Protein AF-A0A1B2FKD1-F1 (afdb_monomer_lite)

Sequence (150 aa):
GHSRLGCLPSTSIFWVFRMGLMLQKFMCSLDDKIDVIPVDYCADALLMLLESSLINGEIVHISAGKESSVTFSAIDEAVARALNCDPVGDRYTKVSYDILAMSRHDFKNIFGPCNERLMLKAIRLYGAFSMLNVCFSNDKLLSIGMPKPP

Foldseek 3Di:
DAPPPPCVVPVPCVVVLVLLQLVLEAQADQQQWDWDFHPVLVVVLVVLVVVFPDDPPDDADSTLAPVRIHGSVVVQVVVCVVVVHDGSPPSRYNDDLVVVLVCLVCCCVRPNDDDSVVVSVVSVVVRVVSVVSDGDHRVVSVVRPRDRGD

Organism: Escherichia coli (NCBI:txid562)

InterPro domains:
  IPR036291 NAD(P)-binding domain superfamily [SSF51735] (27-94)

Radius of gyration: 17.36 Å; chains: 1; bounding box: 42×27×48 Å

Structure (mmCIF, N/CA/C/O backbone):
data_AF-A0A1B2FKD1-F1
#
_entry.id   AF-A0A1B2FKD1-F1
#
loop_
_atom_site.group_PDB
_atom_site.id
_atom_site.type_symbol
_atom_site.label_atom_id
_atom_site.label_alt_id
_atom_site.label_comp_id
_atom_site.label_asym_id
_atom_site.label_entity_id
_atom_site.label_seq_id
_atom_site.pdbx_PDB_ins_code
_atom_site.Cartn_x
_atom_site.Cartn_y
_atom_site.Cartn_z
_atom_site.occupancy
_atom_site.B_iso_or_equiv
_atom_site.auth_seq_id
_atom_site.auth_comp_id
_atom_site.auth_asym_id
_atom_site.auth_atom_id
_atom_site.pdbx_PDB_model_num
ATOM 1 N N . GLY A 1 1 ? -5.277 6.614 0.030 1.00 87.44 1 GLY A N 1
ATOM 2 C CA . GLY A 1 1 ? -6.395 6.950 -0.875 1.00 87.44 1 GLY A CA 1
ATOM 3 C C . GLY A 1 1 ? -7.705 6.895 -0.123 1.00 87.44 1 GLY A C 1
ATOM 4 O O . GLY A 1 1 ? -7.676 6.632 1.065 1.00 87.44 1 GLY A O 1
ATOM 5 N N . HIS A 1 2 ? -8.823 7.145 -0.788 1.00 92.69 2 HIS A N 1
ATOM 6 C CA . HIS A 1 2 ? -10.192 7.067 -0.281 1.00 92.69 2 HIS A CA 1
ATOM 7 C C . HIS A 1 2 ? -10.958 6.046 -1.125 1.00 92.69 2 HIS A C 1
ATOM 9 O O . HIS A 1 2 ? -10.769 6.013 -2.342 1.00 92.69 2 HIS A O 1
ATOM 15 N N . SER A 1 3 ? -11.839 5.256 -0.510 1.00 91.25 3 SER A N 1
ATOM 16 C CA . SER A 1 3 ? -12.594 4.193 -1.194 1.00 91.25 3 SER A CA 1
ATOM 17 C C . SER A 1 3 ? -13.408 4.670 -2.413 1.00 91.25 3 SER A C 1
ATOM 19 O O . SER A 1 3 ? -13.603 3.910 -3.356 1.00 91.25 3 SER A O 1
ATOM 21 N N . ARG A 1 4 ? -13.849 5.940 -2.436 1.00 91.50 4 ARG A N 1
ATOM 22 C CA . ARG A 1 4 ? -14.684 6.527 -3.503 1.00 91.50 4 ARG A CA 1
ATOM 23 C C . ARG A 1 4 ? -13.953 7.576 -4.334 1.00 91.50 4 ARG A C 1
ATOM 25 O O . ARG A 1 4 ? -14.160 7.662 -5.537 1.00 91.50 4 ARG A O 1
ATOM 32 N N . LEU A 1 5 ? -13.103 8.383 -3.696 1.00 91.25 5 LEU A N 1
ATOM 33 C CA . LEU A 1 5 ? -12.402 9.502 -4.344 1.00 91.25 5 LEU A CA 1
ATOM 34 C C . LEU A 1 5 ? -11.003 9.119 -4.860 1.00 91.25 5 LEU A C 1
ATOM 36 O O . LEU A 1 5 ? -10.246 9.972 -5.331 1.00 91.25 5 LEU A O 1
ATOM 40 N N . GLY A 1 6 ? -10.630 7.842 -4.746 1.00 87.31 6 GLY A N 1
ATOM 41 C CA . GLY A 1 6 ? -9.340 7.332 -5.189 1.00 87.31 6 GLY A CA 1
ATOM 42 C C . GLY A 1 6 ? -8.181 7.992 -4.446 1.00 87.31 6 GLY A C 1
ATOM 43 O O . GLY A 1 6 ? -8.220 8.204 -3.235 1.00 87.31 6 GLY A O 1
ATOM 44 N N . CYS A 1 7 ? -7.107 8.322 -5.156 1.00 87.50 7 CYS A N 1
ATOM 45 C CA . CYS A 1 7 ? -5.919 8.884 -4.516 1.00 87.50 7 CYS A CA 1
ATOM 46 C C . CYS A 1 7 ? -6.011 10.392 -4.237 1.00 87.50 7 CYS A C 1
ATOM 48 O O . CYS A 1 7 ? -5.159 10.889 -3.511 1.00 87.50 7 CYS A O 1
ATOM 50 N N . LEU A 1 8 ? -7.025 11.111 -4.738 1.00 84.38 8 LEU A N 1
ATOM 51 C CA . LEU A 1 8 ? -7.105 12.576 -4.609 1.00 84.38 8 LEU A CA 1
ATOM 52 C C . LEU A 1 8 ? -7.004 13.080 -3.154 1.00 84.38 8 LEU A C 1
ATOM 54 O O . LEU A 1 8 ? -6.225 14.002 -2.923 1.00 84.38 8 LEU A O 1
ATOM 58 N N . PRO A 1 9 ? -7.693 12.484 -2.157 1.00 83.94 9 PRO A N 1
ATOM 59 C CA . PRO A 1 9 ? -7.634 12.987 -0.779 1.00 83.94 9 PRO A CA 1
ATOM 60 C C . PRO A 1 9 ? -6.367 12.576 -0.018 1.00 83.94 9 PRO A C 1
ATOM 62 O O . PRO A 1 9 ? -6.055 13.149 1.019 1.00 83.94 9 PRO A O 1
ATOM 65 N N . SER A 1 10 ? -5.661 11.538 -0.479 1.00 80.81 10 SER A N 1
ATOM 66 C CA . SER A 1 10 ? -4.475 11.001 0.194 1.00 80.81 10 SER A CA 1
ATOM 67 C C . SER A 1 10 ? -3.660 10.132 -0.766 1.00 80.81 10 SER A C 1
ATOM 69 O O . SER A 1 10 ? -4.031 8.991 -1.071 1.00 80.81 10 SER A O 1
ATOM 71 N N . THR A 1 11 ? -2.533 10.680 -1.228 1.00 80.12 11 THR A N 1
ATOM 72 C CA . THR A 1 11 ? -1.629 10.078 -2.226 1.00 80.12 11 THR A CA 1
ATOM 73 C C . THR A 1 11 ? -0.342 9.497 -1.625 1.00 80.12 11 THR A C 1
ATOM 75 O O . THR A 1 11 ? 0.450 8.896 -2.351 1.00 80.12 11 THR A O 1
ATOM 78 N N . SER A 1 12 ? -0.098 9.675 -0.322 1.00 75.69 12 SER A N 1
ATOM 79 C CA . SER A 1 12 ? 1.253 9.636 0.265 1.00 75.69 12 SER A CA 1
ATOM 80 C C . SER A 1 12 ? 2.006 8.312 0.107 1.00 75.69 12 SER A C 1
ATOM 82 O O . SER A 1 12 ? 3.203 8.344 -0.150 1.00 75.69 12 SER A O 1
ATOM 84 N N . ILE A 1 13 ? 1.349 7.156 0.219 1.00 86.00 13 ILE A N 1
ATOM 85 C CA . ILE A 1 13 ? 2.005 5.850 0.006 1.00 86.00 13 ILE A CA 1
ATOM 86 C C . ILE A 1 13 ? 1.960 5.398 -1.461 1.00 86.00 13 ILE A C 1
ATOM 88 O O . ILE A 1 13 ? 2.807 4.632 -1.912 1.00 86.00 13 ILE A O 1
ATOM 92 N N . PHE A 1 14 ? 1.004 5.908 -2.241 1.00 87.44 14 PHE A N 1
ATOM 93 C CA . PHE A 1 14 ? 0.767 5.463 -3.615 1.00 87.44 14 PHE A CA 1
ATOM 94 C C . PHE A 1 14 ? 1.965 5.723 -4.530 1.00 87.44 14 PHE A C 1
ATOM 96 O O . PHE A 1 14 ? 2.266 4.909 -5.404 1.00 87.44 14 PHE A O 1
ATOM 103 N N . TRP A 1 15 ? 2.688 6.827 -4.307 1.00 87.25 15 TRP A N 1
ATOM 104 C CA . TRP A 1 15 ? 3.887 7.127 -5.089 1.00 87.25 15 TRP A CA 1
ATOM 105 C C . TRP A 1 15 ? 4.953 6.026 -4.940 1.00 87.25 15 TRP A C 1
ATOM 107 O O . TRP A 1 15 ? 5.647 5.734 -5.908 1.00 87.25 15 TRP A O 1
ATOM 117 N N . VAL A 1 16 ? 5.053 5.379 -3.770 1.00 90.56 16 VAL A N 1
ATOM 118 C CA . VAL A 1 16 ? 6.027 4.308 -3.506 1.00 90.56 16 VAL A CA 1
ATOM 119 C C . VAL A 1 16 ? 5.687 3.065 -4.317 1.00 90.56 16 VAL A C 1
ATOM 121 O O . VAL A 1 16 ? 6.569 2.500 -4.961 1.00 90.56 16 VAL A O 1
ATOM 124 N N . PHE A 1 17 ? 4.410 2.669 -4.338 1.00 92.44 17 PHE A N 1
ATOM 125 C CA . PHE A 1 17 ? 3.954 1.547 -5.162 1.00 92.44 17 PHE A CA 1
ATOM 126 C C . PHE A 1 17 ? 4.222 1.822 -6.638 1.00 92.44 17 PHE A C 1
ATOM 128 O O . PHE A 1 17 ? 4.855 1.019 -7.316 1.00 92.44 17 PHE A O 1
ATOM 135 N N . ARG A 1 18 ? 3.844 3.012 -7.117 1.00 91.81 18 ARG A N 1
ATOM 136 C CA . ARG A 1 18 ? 4.130 3.445 -8.490 1.00 91.81 18 ARG A CA 1
ATOM 137 C C . ARG A 1 18 ? 5.623 3.420 -8.802 1.00 91.81 18 ARG A C 1
ATOM 139 O O . ARG A 1 18 ? 5.998 2.929 -9.859 1.00 91.81 18 ARG A O 1
ATOM 146 N N . MET A 1 19 ? 6.466 3.899 -7.889 1.00 93.38 19 MET A N 1
ATOM 147 C CA . MET A 1 19 ? 7.918 3.879 -8.050 1.00 93.38 19 MET A CA 1
ATOM 148 C C . MET A 1 19 ? 8.448 2.446 -8.194 1.00 93.38 19 MET A C 1
ATOM 150 O O . MET A 1 19 ? 9.199 2.180 -9.128 1.00 93.38 19 MET A O 1
ATOM 154 N N . GLY A 1 20 ? 8.058 1.529 -7.303 1.00 94.25 20 GLY A N 1
ATOM 155 C CA . GLY A 1 20 ? 8.492 0.128 -7.356 1.00 94.25 20 GLY A CA 1
ATOM 156 C C . GLY A 1 20 ? 8.071 -0.574 -8.651 1.00 94.25 20 GLY A C 1
ATOM 157 O O . GLY A 1 20 ? 8.886 -1.253 -9.275 1.00 94.25 20 GLY A O 1
ATOM 158 N N . LEU A 1 21 ? 6.835 -0.341 -9.104 1.00 95.44 21 LEU A N 1
ATOM 159 C CA . LEU A 1 21 ? 6.313 -0.906 -10.353 1.00 95.44 21 LEU A CA 1
ATOM 160 C C . LEU A 1 21 ? 6.998 -0.319 -11.592 1.00 95.44 21 LEU A C 1
ATOM 162 O O . LEU A 1 21 ? 7.363 -1.059 -12.498 1.00 95.44 21 LEU A O 1
ATOM 166 N N . MET A 1 22 ? 7.254 0.992 -11.620 1.00 94.81 22 MET A N 1
ATOM 167 C CA . MET A 1 22 ? 7.998 1.630 -12.715 1.00 94.81 22 MET A CA 1
ATOM 168 C C . MET A 1 22 ? 9.448 1.136 -12.803 1.00 94.81 22 MET A C 1
ATOM 170 O O . MET A 1 22 ? 9.984 1.012 -13.900 1.00 94.81 22 MET A O 1
ATOM 174 N N . LEU A 1 23 ? 10.076 0.822 -11.664 1.00 95.44 23 LEU A N 1
ATOM 175 C CA . LEU A 1 23 ? 11.391 0.173 -11.635 1.00 95.44 23 LEU A CA 1
ATOM 176 C C . LEU A 1 23 ? 11.336 -1.283 -12.105 1.00 95.44 23 LEU A C 1
ATOM 178 O O . LEU A 1 23 ? 12.371 -1.816 -12.502 1.00 95.44 23 LEU A O 1
ATOM 182 N N . GLN A 1 24 ? 10.165 -1.921 -12.013 1.00 96.38 24 GLN A N 1
ATOM 183 C CA . GLN A 1 24 ? 9.960 -3.365 -12.179 1.00 96.38 24 GLN A CA 1
ATOM 184 C C . GLN A 1 24 ? 10.838 -4.197 -11.229 1.00 96.38 24 GLN A C 1
ATOM 186 O O . GLN A 1 24 ? 11.122 -5.366 -11.467 1.00 96.38 24 GLN A O 1
ATOM 191 N N . LYS A 1 25 ? 11.312 -3.584 -10.141 1.00 96.19 25 LYS A N 1
ATOM 192 C CA . LYS A 1 25 ? 12.130 -4.236 -9.123 1.00 96.19 25 LYS A CA 1
ATOM 193 C C . LYS A 1 25 ? 12.113 -3.452 -7.822 1.00 96.19 25 LYS A C 1
ATOM 195 O O . LYS A 1 25 ? 12.207 -2.223 -7.826 1.00 96.19 25 LYS A O 1
ATOM 200 N N . PHE A 1 26 ? 12.042 -4.163 -6.704 1.00 96.50 26 PHE A N 1
ATOM 201 C CA . PHE A 1 26 ? 12.105 -3.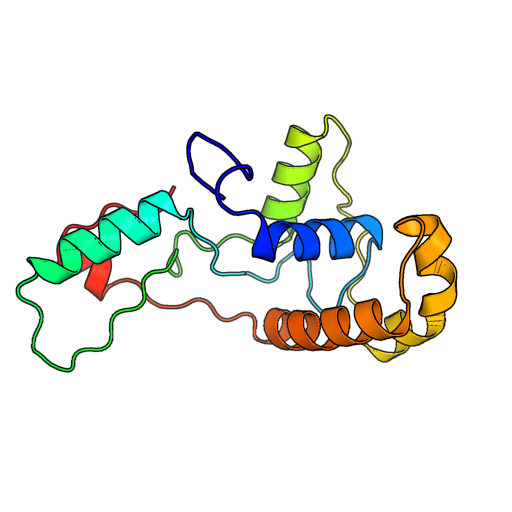566 -5.370 1.00 96.50 26 PHE A CA 1
ATOM 202 C C . PHE A 1 26 ? 12.581 -4.580 -4.325 1.00 96.50 26 PHE A C 1
ATOM 204 O O . PHE A 1 26 ? 12.953 -5.699 -4.657 1.00 96.50 26 PHE A O 1
ATOM 211 N N . MET A 1 27 ? 12.603 -4.183 -3.053 1.00 96.31 27 MET A N 1
ATOM 212 C CA . MET A 1 27 ? 13.149 -4.997 -1.960 1.00 96.31 27 MET A CA 1
ATOM 213 C C . MET A 1 27 ? 12.171 -6.049 -1.403 1.00 96.31 27 MET A C 1
ATOM 215 O O . MET A 1 27 ? 12.592 -6.919 -0.642 1.00 96.31 27 MET A O 1
ATOM 219 N N . CYS A 1 28 ? 10.898 -6.020 -1.809 1.00 95.19 28 CYS A N 1
ATOM 220 C CA . CYS A 1 28 ? 9.876 -7.029 -1.506 1.00 95.19 28 CYS A CA 1
ATOM 221 C C . CYS A 1 28 ? 9.514 -7.865 -2.747 1.00 95.19 28 CYS A C 1
ATOM 223 O O . CYS A 1 28 ? 9.795 -7.461 -3.876 1.00 95.19 28 CYS A O 1
ATOM 225 N N . SER A 1 29 ? 8.907 -9.032 -2.528 1.00 96.00 29 SER A N 1
ATOM 226 C CA . SER A 1 29 ? 8.271 -9.862 -3.560 1.00 96.00 29 SER A CA 1
ATOM 227 C C . SER A 1 29 ? 6.866 -9.348 -3.888 1.00 96.00 29 SER A C 1
ATOM 229 O O . SER A 1 29 ? 6.244 -8.687 -3.057 1.00 96.00 29 SER A O 1
ATOM 231 N N . LEU A 1 30 ? 6.329 -9.712 -5.058 1.00 95.88 30 LEU A N 1
ATOM 232 C CA . LEU A 1 30 ? 4.913 -9.485 -5.368 1.00 95.88 30 LEU A CA 1
ATOM 233 C C . LEU A 1 30 ? 3.969 -10.295 -4.460 1.00 95.88 30 LEU A C 1
ATOM 235 O O . LEU A 1 30 ? 2.843 -9.860 -4.226 1.00 95.88 30 LEU A O 1
ATOM 239 N N . ASP A 1 31 ? 4.440 -11.416 -3.909 1.00 95.19 31 ASP A N 1
ATOM 240 C CA . ASP A 1 31 ? 3.677 -12.257 -2.975 1.00 95.19 31 ASP A CA 1
ATOM 241 C C . ASP A 1 31 ? 3.692 -11.738 -1.531 1.00 95.19 31 ASP A C 1
ATOM 243 O O . ASP A 1 31 ? 2.882 -12.173 -0.707 1.00 95.19 31 ASP A O 1
ATOM 247 N N . ASP A 1 32 ? 4.610 -10.818 -1.208 1.00 94.75 32 ASP A N 1
ATOM 248 C CA . ASP A 1 32 ? 4.639 -10.196 0.114 1.00 94.75 32 ASP A CA 1
ATOM 249 C C . ASP A 1 32 ? 3.352 -9.376 0.311 1.00 94.75 32 ASP A C 1
ATOM 251 O O . ASP A 1 32 ? 2.756 -8.854 -0.641 1.00 94.75 32 ASP A O 1
ATOM 255 N N . LYS A 1 33 ? 2.906 -9.273 1.562 1.00 93.06 33 LYS A N 1
ATOM 256 C CA . LYS A 1 33 ? 1.703 -8.538 1.938 1.00 93.06 33 LYS A CA 1
ATOM 257 C C . LYS A 1 33 ? 2.044 -7.194 2.553 1.00 93.06 33 LYS A C 1
ATOM 259 O O . LYS A 1 33 ? 3.083 -7.002 3.185 1.00 93.06 33 LYS A O 1
ATOM 264 N N . ILE A 1 34 ? 1.116 -6.263 2.393 1.00 91.25 34 ILE A N 1
ATOM 265 C CA . ILE A 1 34 ? 1.160 -4.974 3.059 1.00 91.25 34 ILE A CA 1
ATOM 266 C C . ILE A 1 34 ? -0.226 -4.594 3.561 1.00 91.25 34 ILE A C 1
ATOM 268 O O . ILE A 1 34 ? -1.253 -4.835 2.923 1.00 91.25 34 ILE A O 1
ATOM 272 N N . ASP A 1 35 ? -0.228 -3.990 4.740 1.00 91.25 35 ASP A N 1
ATOM 273 C CA . ASP A 1 35 ? -1.428 -3.514 5.391 1.00 91.25 35 ASP A CA 1
ATOM 274 C C . ASP A 1 35 ? -1.745 -2.080 4.933 1.00 91.25 35 ASP A C 1
ATOM 276 O O . ASP A 1 35 ? -1.072 -1.122 5.322 1.00 91.25 35 ASP A O 1
ATOM 280 N N . VAL A 1 36 ? -2.725 -1.935 4.037 1.00 89.88 36 VAL A N 1
ATOM 281 C CA . VAL A 1 36 ? -3.136 -0.646 3.465 1.00 89.88 36 VAL A CA 1
ATOM 282 C C . VAL A 1 36 ? -4.650 -0.546 3.514 1.00 89.88 36 VAL A C 1
ATOM 284 O O . VAL A 1 36 ? -5.348 -1.424 3.021 1.00 89.88 36 VAL A O 1
ATOM 287 N N . ILE A 1 37 ? -5.146 0.5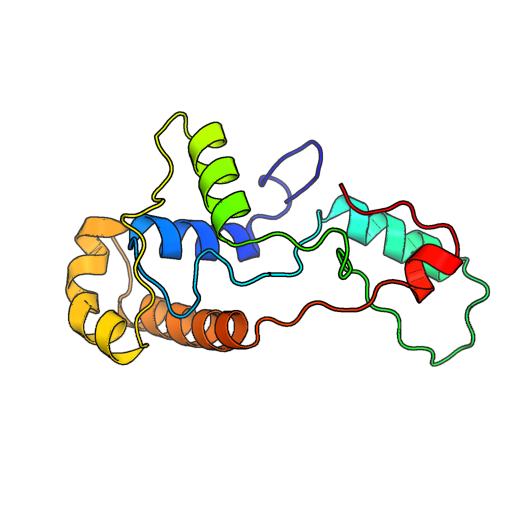60 4.061 1.00 93.50 37 ILE A N 1
ATOM 288 C CA . ILE A 1 37 ? -6.575 0.869 4.159 1.00 93.50 37 ILE A CA 1
ATOM 289 C C . ILE A 1 37 ? -6.878 2.237 3.538 1.00 93.50 37 ILE A C 1
ATOM 291 O O . ILE A 1 37 ? -5.999 3.111 3.487 1.00 93.50 37 ILE A O 1
ATOM 295 N N . PRO A 1 38 ? -8.119 2.472 3.087 1.00 93.44 38 PRO A N 1
ATOM 296 C CA . PRO A 1 38 ? -8.563 3.806 2.716 1.00 93.44 38 PRO A CA 1
ATOM 297 C C . PRO A 1 38 ? -8.624 4.768 3.912 1.00 93.44 38 PRO A C 1
ATOM 299 O O . PRO A 1 38 ? -8.857 4.379 5.054 1.00 93.44 38 PRO A O 1
ATOM 302 N N . VAL A 1 39 ? -8.433 6.057 3.640 1.00 93.88 39 VAL A N 1
ATOM 303 C CA . VAL A 1 39 ? -8.421 7.129 4.644 1.00 93.88 39 VAL A CA 1
ATOM 304 C C . VAL A 1 39 ? -9.795 7.352 5.269 1.00 93.88 39 VAL A C 1
ATOM 306 O O . VAL A 1 39 ? -9.877 7.676 6.444 1.00 93.88 39 VAL A O 1
ATOM 309 N N . ASP A 1 40 ? -10.863 7.147 4.504 1.00 95.00 40 ASP A N 1
ATOM 310 C CA . ASP A 1 40 ? -12.242 7.222 4.979 1.00 95.00 40 ASP A CA 1
ATOM 311 C C . ASP A 1 40 ? -12.568 6.077 5.941 1.00 95.00 40 ASP A C 1
ATOM 313 O O . ASP A 1 40 ? -13.096 6.334 7.014 1.00 95.00 40 ASP A O 1
ATOM 317 N N . TYR A 1 41 ? -12.110 4.855 5.651 1.00 95.94 41 TYR A N 1
ATOM 318 C CA . TYR A 1 41 ? -12.195 3.749 6.612 1.00 95.94 41 TYR A CA 1
ATOM 319 C C . TYR A 1 41 ? -11.442 4.065 7.915 1.00 95.94 41 TYR A C 1
ATOM 321 O O . TYR A 1 41 ? -11.927 3.790 9.010 1.00 95.94 41 TYR A O 1
ATOM 329 N N . CYS A 1 42 ? -10.254 4.673 7.809 1.00 95.56 42 CYS A N 1
ATOM 330 C CA . CYS A 1 42 ? -9.492 5.105 8.980 1.00 95.56 42 CYS A CA 1
ATOM 331 C C . CYS A 1 42 ? -10.239 6.180 9.789 1.00 95.56 42 CYS A C 1
ATOM 333 O O . CYS A 1 42 ? -10.266 6.114 11.016 1.00 95.56 42 CYS A O 1
ATOM 335 N N . ALA A 1 43 ? -10.877 7.143 9.118 1.00 95.50 43 ALA A N 1
ATOM 336 C CA . ALA A 1 43 ? -11.674 8.177 9.771 1.00 95.50 43 ALA A CA 1
ATOM 337 C C . ALA A 1 43 ? -12.889 7.589 10.508 1.00 95.50 43 ALA A C 1
ATOM 339 O O . ALA A 1 43 ? -13.100 7.916 11.675 1.00 95.50 43 ALA A O 1
ATOM 340 N N . ASP A 1 44 ? -13.629 6.679 9.871 1.00 96.75 44 ASP A N 1
ATOM 341 C CA . ASP A 1 44 ? -14.772 5.990 10.480 1.00 96.75 44 ASP A CA 1
ATOM 342 C C . ASP A 1 44 ? -14.344 5.172 11.710 1.00 96.75 44 ASP A C 1
ATOM 344 O O . ASP A 1 44 ? -14.985 5.239 12.761 1.00 96.75 44 ASP A O 1
ATOM 348 N N . ALA A 1 45 ? -13.210 4.467 11.623 1.00 97.00 45 ALA A N 1
ATOM 349 C CA . ALA A 1 45 ? -12.645 3.728 12.750 1.00 97.00 45 ALA A CA 1
ATOM 350 C C . ALA A 1 45 ? -12.265 4.651 13.920 1.00 97.00 45 ALA A C 1
ATOM 352 O O . ALA A 1 45 ? -12.537 4.326 15.074 1.00 97.00 45 ALA A O 1
ATOM 353 N N . LEU A 1 46 ? -11.660 5.811 13.642 1.00 96.38 46 LEU A N 1
ATOM 354 C CA . LEU A 1 46 ? -11.327 6.795 14.676 1.00 96.38 46 LEU A CA 1
ATOM 355 C C . LEU A 1 46 ? -12.579 7.341 15.368 1.00 96.38 46 LEU A C 1
ATOM 357 O O . LEU A 1 46 ? -12.575 7.461 16.589 1.00 96.38 46 LEU A O 1
ATOM 361 N N . LEU A 1 47 ? -13.646 7.633 14.619 1.00 96.00 47 LEU A N 1
ATOM 362 C CA . LEU A 1 47 ? -14.920 8.075 15.193 1.00 96.00 47 LEU A CA 1
ATOM 363 C C . LEU A 1 47 ? -15.543 6.990 16.078 1.00 96.00 47 LEU A C 1
ATOM 365 O O . LEU A 1 47 ? -15.926 7.277 17.208 1.00 96.00 47 LEU A O 1
ATOM 369 N N . MET A 1 48 ? -15.563 5.739 15.613 1.00 95.38 48 MET A N 1
ATOM 370 C CA . MET A 1 48 ? -16.066 4.607 16.395 1.00 95.38 48 MET A CA 1
ATOM 371 C C . MET A 1 48 ? -15.287 4.411 17.702 1.00 95.38 48 MET A C 1
ATOM 373 O O . MET A 1 48 ? -15.875 4.111 18.738 1.00 95.38 48 MET A O 1
ATOM 377 N N . LEU A 1 49 ? -13.966 4.611 17.682 1.00 94.81 49 LEU A N 1
ATOM 378 C CA . LEU A 1 49 ? -13.131 4.481 18.877 1.00 94.81 49 LEU A CA 1
ATOM 379 C C . LEU A 1 49 ? -13.460 5.519 19.956 1.00 94.81 49 LEU A C 1
ATOM 381 O O . LEU A 1 49 ? -13.347 5.191 21.138 1.00 94.81 49 LEU A O 1
ATOM 385 N N . LEU A 1 50 ? -13.906 6.724 19.580 1.00 93.50 50 LEU A N 1
ATOM 386 C CA . LEU A 1 50 ? -14.324 7.760 20.537 1.00 93.50 50 LEU A CA 1
ATOM 387 C C . LEU A 1 50 ? -15.552 7.345 21.358 1.00 93.50 50 LEU A C 1
ATOM 389 O O . LEU A 1 50 ? -15.685 7.764 22.504 1.00 93.50 50 LEU A O 1
ATOM 393 N N . GLU A 1 51 ? -16.429 6.527 20.778 1.00 90.88 51 GLU A N 1
ATOM 394 C CA . GLU A 1 51 ? -17.661 6.036 21.410 1.00 90.88 51 GLU A CA 1
ATOM 395 C C . GLU A 1 51 ? -17.518 4.601 21.943 1.00 90.88 51 GLU A C 1
ATOM 397 O O . GLU A 1 51 ? -18.456 4.039 22.511 1.00 90.88 51 GLU A O 1
ATOM 402 N N . SER A 1 52 ? -16.346 3.987 21.757 1.00 91.19 52 SER A N 1
ATOM 403 C CA . SER A 1 52 ? -16.130 2.582 22.085 1.00 91.19 52 SER A CA 1
ATOM 404 C C . SER A 1 52 ? -16.089 2.328 23.593 1.00 91.19 52 SER A C 1
ATOM 406 O O . SER A 1 52 ? -15.613 3.141 24.383 1.00 91.19 52 SER A O 1
ATOM 408 N N . SER A 1 53 ? -16.524 1.133 23.996 1.00 87.75 53 SER A N 1
ATOM 409 C CA . SER A 1 53 ? -16.423 0.651 25.377 1.00 87.75 53 SER A CA 1
ATOM 410 C C . SER A 1 53 ? -15.067 0.003 25.693 1.00 87.75 53 SER A C 1
ATOM 412 O O . SER A 1 53 ? -14.978 -0.793 26.630 1.00 87.75 53 SER A O 1
ATOM 414 N N . LEU A 1 54 ? -14.035 0.255 24.879 1.00 88.75 54 LEU A N 1
ATOM 415 C CA . LEU A 1 54 ? -12.705 -0.315 25.091 1.00 88.75 54 LEU A CA 1
ATOM 416 C C . LEU A 1 54 ? -12.071 0.247 26.362 1.00 88.75 54 LEU A C 1
ATOM 418 O O . LEU A 1 54 ? -12.309 1.391 26.756 1.00 88.75 54 LEU A O 1
ATOM 422 N N . ILE A 1 55 ? -11.244 -0.567 27.015 1.00 88.19 55 ILE A N 1
ATOM 423 C CA . ILE A 1 55 ? -10.607 -0.168 28.266 1.00 88.19 55 ILE A CA 1
ATOM 424 C C . ILE A 1 55 ? -9.552 0.904 27.970 1.00 88.19 55 ILE A C 1
ATOM 426 O O . ILE A 1 55 ? -8.786 0.813 27.007 1.00 88.19 55 ILE A O 1
ATOM 430 N N . ASN A 1 56 ? -9.483 1.928 28.822 1.00 86.44 56 ASN A N 1
ATOM 431 C CA . ASN A 1 56 ? -8.465 2.964 28.700 1.00 86.44 56 ASN A CA 1
ATOM 432 C C . ASN A 1 56 ? -7.050 2.355 28.727 1.00 86.44 56 ASN A C 1
ATOM 434 O O . ASN A 1 56 ? -6.726 1.550 29.601 1.00 86.44 56 ASN A O 1
ATOM 438 N N . GLY A 1 57 ? -6.203 2.773 27.787 1.00 86.12 57 GLY A N 1
ATOM 439 C CA . GLY A 1 57 ? -4.847 2.247 27.620 1.00 86.12 57 GLY A CA 1
ATOM 440 C C . GLY A 1 57 ? -4.744 1.014 26.718 1.00 86.12 57 GLY A C 1
ATOM 441 O O . GLY A 1 57 ? -3.639 0.514 26.507 1.00 86.12 57 GLY A O 1
ATOM 442 N N . GLU A 1 58 ? -5.850 0.527 26.150 1.00 91.50 58 GLU A N 1
ATOM 443 C CA . GLU A 1 58 ? -5.782 -0.509 25.126 1.00 91.50 58 GLU A CA 1
ATOM 444 C C . GLU A 1 58 ? -5.146 -0.012 23.824 1.00 91.50 58 GLU A C 1
ATOM 446 O O . GLU A 1 58 ? -5.436 1.070 23.320 1.00 91.50 58 GLU A O 1
ATOM 451 N N . ILE A 1 59 ? -4.304 -0.866 23.240 1.00 94.06 59 ILE A N 1
ATOM 452 C CA . ILE A 1 59 ? -3.772 -0.672 21.892 1.00 94.06 59 ILE A CA 1
ATOM 453 C C . ILE A 1 59 ? -4.741 -1.310 20.898 1.00 94.06 59 ILE A C 1
ATOM 455 O O . ILE A 1 59 ? -5.065 -2.499 21.018 1.00 94.06 59 ILE A O 1
ATOM 459 N N . VAL A 1 60 ? -5.161 -0.519 19.911 1.00 95.12 60 VAL A N 1
ATOM 460 C CA . VAL A 1 60 ? -5.993 -0.933 18.778 1.00 95.12 60 VAL A CA 1
ATOM 461 C C . VAL A 1 60 ? -5.267 -0.572 17.489 1.00 95.12 60 VAL A C 1
ATOM 463 O O . VAL A 1 60 ? -4.838 0.568 17.320 1.00 95.12 60 VAL A O 1
ATOM 466 N N . HIS A 1 61 ? -5.139 -1.528 16.569 1.00 95.94 61 HIS A N 1
ATOM 467 C CA . HIS A 1 61 ? -4.639 -1.241 15.229 1.00 95.94 61 HIS A CA 1
ATOM 468 C C . HIS A 1 61 ? -5.810 -0.941 14.297 1.00 95.94 61 HIS A C 1
ATOM 470 O O . HIS A 1 61 ? -6.734 -1.743 14.161 1.00 95.94 61 HIS A O 1
ATOM 476 N N . ILE A 1 62 ? -5.740 0.203 13.624 1.00 96.44 62 ILE A N 1
ATOM 477 C CA . ILE A 1 62 ? -6.629 0.532 12.513 1.00 96.44 62 ILE A CA 1
ATOM 478 C C . ILE A 1 62 ? -5.940 0.038 11.249 1.00 96.44 62 ILE A C 1
ATOM 480 O O . ILE A 1 62 ? -4.989 0.652 10.765 1.00 96.44 62 ILE A O 1
ATOM 484 N N . SER A 1 63 ? -6.360 -1.135 10.783 1.00 95.62 63 SER A N 1
ATOM 485 C CA . SER A 1 63 ? -5.650 -1.866 9.741 1.00 95.62 63 SER A CA 1
ATOM 486 C C . SER A 1 63 ? -6.575 -2.807 8.963 1.00 95.62 63 SER A C 1
ATOM 488 O O . SER A 1 63 ? -7.713 -3.066 9.372 1.00 95.62 63 SER A O 1
ATOM 490 N N . ALA A 1 64 ? -6.091 -3.302 7.824 1.00 94.62 64 ALA A N 1
ATOM 491 C CA . ALA A 1 64 ? -6.771 -4.244 6.946 1.00 94.62 64 ALA A CA 1
ATOM 492 C C . ALA A 1 64 ? -6.993 -5.610 7.614 1.00 94.62 64 ALA A C 1
ATOM 494 O O . ALA A 1 64 ? -7.965 -6.315 7.319 1.00 94.62 64 ALA A O 1
ATOM 495 N N . GLY A 1 65 ? -6.107 -5.971 8.545 1.00 93.88 65 GLY A N 1
ATOM 496 C CA . GLY A 1 65 ? -6.122 -7.271 9.198 1.00 93.88 65 GLY A CA 1
ATOM 497 C C . GLY A 1 65 ? -5.610 -8.386 8.293 1.00 93.88 65 GLY A C 1
ATOM 498 O O . GLY A 1 65 ? -5.556 -8.259 7.072 1.00 93.88 65 GLY A O 1
ATOM 499 N N . LYS A 1 66 ? -5.296 -9.539 8.888 1.00 87.69 66 LYS A N 1
ATOM 500 C CA . LYS A 1 66 ? -4.765 -10.713 8.169 1.00 87.69 66 LYS A CA 1
ATOM 501 C C . LYS A 1 66 ? -5.631 -11.154 6.980 1.00 87.69 66 LYS A C 1
ATOM 503 O O . LYS A 1 66 ? -5.097 -11.657 5.989 1.00 87.69 66 LYS A O 1
ATOM 508 N N . GLU A 1 67 ? -6.947 -10.991 7.097 1.00 88.94 67 GLU A N 1
ATOM 509 C CA . GLU A 1 67 ? -7.914 -11.407 6.078 1.00 88.94 67 GLU A CA 1
ATOM 510 C C . GLU A 1 67 ? -7.991 -10.450 4.885 1.00 88.94 67 GLU A C 1
ATOM 512 O O . GLU A 1 67 ? -8.180 -10.921 3.767 1.00 88.94 67 GLU A O 1
ATOM 517 N N . SER A 1 68 ? -7.802 -9.144 5.104 1.00 92.94 68 SER A N 1
ATOM 518 C CA . SER A 1 68 ? -7.988 -8.122 4.058 1.00 92.94 68 SER A CA 1
ATOM 519 C C . SER A 1 68 ? -6.682 -7.446 3.631 1.00 92.94 68 SER A C 1
ATOM 521 O O . SER A 1 68 ? -6.689 -6.637 2.709 1.00 92.94 68 SER A O 1
ATOM 523 N N . SER A 1 69 ? -5.540 -7.765 4.256 1.00 93.50 69 SER A N 1
ATOM 524 C CA . SER A 1 69 ? -4.233 -7.312 3.766 1.00 93.50 69 SER A CA 1
ATOM 525 C C . SER A 1 69 ? -3.960 -7.850 2.362 1.00 93.50 69 SER A C 1
ATOM 527 O O . SER A 1 69 ? -4.124 -9.046 2.083 1.00 93.50 69 SER A O 1
ATOM 529 N N . VAL A 1 70 ? -3.475 -6.960 1.501 1.00 93.00 70 VAL A N 1
ATOM 530 C CA . VAL A 1 70 ? -3.279 -7.206 0.071 1.00 93.00 70 VAL A CA 1
ATOM 531 C C . VAL A 1 70 ? -1.834 -7.568 -0.245 1.00 93.00 70 VAL A C 1
ATOM 533 O O . VAL A 1 70 ? -0.910 -7.186 0.475 1.00 93.00 70 VAL A O 1
ATOM 536 N N . THR A 1 71 ? -1.636 -8.307 -1.333 1.00 95.00 71 THR A N 1
ATOM 537 C CA . THR A 1 71 ? -0.304 -8.576 -1.883 1.00 95.00 71 THR A CA 1
ATOM 538 C C . THR A 1 71 ? 0.161 -7.417 -2.762 1.00 95.00 71 THR A C 1
ATOM 540 O O . THR A 1 71 ? -0.650 -6.665 -3.310 1.00 95.00 71 THR A O 1
ATOM 543 N N . PHE A 1 72 ? 1.473 -7.286 -2.955 1.00 95.12 72 PHE A N 1
ATOM 544 C CA . PHE A 1 72 ? 2.010 -6.341 -3.939 1.00 95.12 72 PHE A CA 1
ATOM 545 C C . PHE A 1 72 ? 1.571 -6.682 -5.377 1.00 95.12 72 PHE A C 1
ATOM 547 O O . PHE A 1 72 ? 1.394 -5.766 -6.175 1.00 95.12 72 PHE A O 1
ATOM 554 N N . SER A 1 73 ? 1.310 -7.958 -5.693 1.00 97.00 73 SER A N 1
ATOM 555 C CA . SER A 1 73 ? 0.681 -8.385 -6.954 1.00 97.00 73 SER A CA 1
ATOM 556 C C . SER A 1 73 ? -0.716 -7.777 -7.137 1.00 97.00 73 SER A C 1
ATOM 558 O O . SER A 1 73 ? -0.997 -7.187 -8.176 1.00 97.00 73 SER A O 1
ATOM 560 N N . ALA A 1 74 ? -1.569 -7.811 -6.107 1.00 95.56 74 ALA A N 1
ATOM 561 C CA . ALA A 1 74 ? -2.895 -7.194 -6.182 1.00 95.56 74 ALA A CA 1
ATOM 562 C C . ALA A 1 74 ? -2.813 -5.668 -6.384 1.00 95.56 74 ALA A C 1
ATOM 564 O O . ALA A 1 74 ? -3.643 -5.080 -7.082 1.00 95.56 74 ALA A O 1
ATOM 565 N N . ILE A 1 75 ? -1.793 -5.023 -5.803 1.00 94.44 75 ILE A N 1
ATOM 566 C CA . ILE A 1 75 ? -1.510 -3.598 -6.023 1.00 94.44 75 ILE A CA 1
ATOM 567 C C . ILE A 1 75 ? -1.075 -3.343 -7.472 1.00 94.44 75 ILE A C 1
ATOM 569 O O . ILE A 1 75 ? -1.581 -2.401 -8.083 1.00 94.44 75 ILE A O 1
ATOM 573 N N . ASP A 1 76 ? -0.174 -4.161 -8.024 1.00 97.06 76 ASP A N 1
ATOM 574 C CA . ASP A 1 76 ? 0.258 -4.091 -9.428 1.00 97.06 76 ASP A CA 1
ATOM 575 C C . ASP A 1 76 ? -0.943 -4.158 -10.374 1.00 97.06 76 ASP A C 1
ATOM 577 O O . ASP A 1 76 ? -1.173 -3.241 -11.163 1.00 97.06 76 ASP A O 1
ATOM 581 N N . GLU A 1 77 ? -1.796 -5.167 -10.208 1.00 97.12 77 GLU A N 1
ATOM 582 C CA . GLU A 1 77 ? -3.007 -5.307 -11.011 1.00 97.12 77 GLU A CA 1
ATOM 583 C C . GLU A 1 77 ? -3.964 -4.117 -10.868 1.00 97.12 77 GLU A C 1
ATOM 585 O O . GLU A 1 77 ? -4.538 -3.652 -11.855 1.00 97.12 77 GLU A O 1
ATOM 590 N N . ALA A 1 78 ? -4.169 -3.611 -9.648 1.00 93.44 78 ALA A N 1
ATOM 591 C CA . ALA A 1 78 ? -5.053 -2.474 -9.413 1.00 93.44 78 ALA A CA 1
ATOM 592 C C . ALA A 1 78 ? -4.528 -1.198 -10.086 1.00 93.44 78 ALA A C 1
ATOM 594 O O . ALA A 1 78 ? -5.304 -0.450 -10.686 1.00 93.44 78 ALA A O 1
ATOM 595 N N . VAL A 1 79 ? -3.214 -0.964 -10.026 1.00 92.88 79 VAL A N 1
ATOM 596 C CA . VAL A 1 79 ? -2.556 0.150 -10.716 1.00 92.88 79 VAL A CA 1
ATOM 597 C C . VAL A 1 79 ?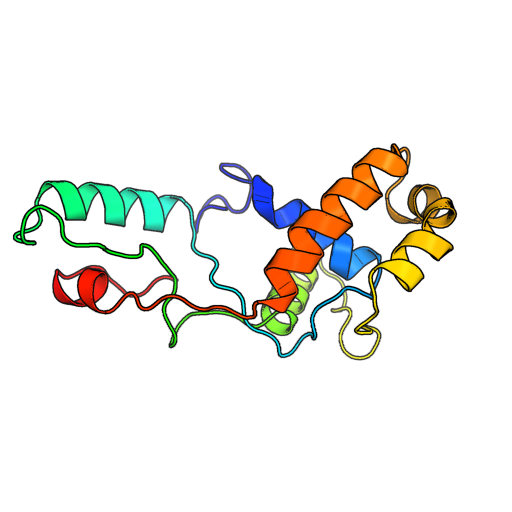 -2.664 -0.017 -12.230 1.00 92.88 79 VAL A C 1
ATOM 599 O O . VAL A 1 79 ? -3.029 0.940 -12.910 1.00 92.88 79 VAL A O 1
ATOM 602 N N . ALA A 1 80 ? -2.393 -1.212 -12.749 1.00 95.44 80 ALA A N 1
ATOM 603 C CA . ALA A 1 80 ? -2.456 -1.523 -14.171 1.00 95.44 80 ALA A CA 1
ATOM 604 C C . ALA A 1 80 ? -3.864 -1.296 -14.743 1.00 95.44 80 ALA A C 1
ATOM 606 O O . ALA A 1 80 ? -4.027 -0.566 -15.722 1.00 95.44 80 ALA A O 1
ATOM 607 N N . ARG A 1 81 ? -4.901 -1.796 -14.052 1.00 95.19 81 ARG A N 1
ATOM 608 C CA . ARG A 1 81 ? -6.310 -1.530 -14.391 1.00 95.19 81 ARG A CA 1
ATOM 609 C C . ARG A 1 81 ? -6.626 -0.036 -14.399 1.00 95.19 81 ARG A C 1
ATOM 611 O O . ARG A 1 81 ? -7.256 0.446 -15.334 1.00 95.19 81 ARG A O 1
ATOM 618 N N . ALA A 1 82 ? -6.179 0.708 -13.385 1.00 90.75 82 ALA A N 1
ATOM 619 C CA . ALA A 1 82 ? -6.435 2.146 -13.291 1.00 90.75 82 ALA A CA 1
ATOM 620 C C . ALA A 1 82 ? -5.726 2.965 -14.385 1.00 90.75 82 ALA A C 1
ATOM 622 O O . ALA A 1 82 ? -6.211 4.029 -14.766 1.00 90.75 82 ALA A O 1
ATOM 623 N N . LEU A 1 83 ? -4.581 2.489 -14.880 1.00 91.25 83 LEU A N 1
ATOM 624 C CA . LEU A 1 83 ? -3.806 3.129 -15.946 1.00 91.25 83 LEU A CA 1
ATOM 625 C C . LEU A 1 83 ? -4.127 2.587 -17.346 1.00 91.25 83 LEU A C 1
ATOM 627 O O . LEU A 1 83 ? -3.575 3.096 -18.320 1.00 91.25 83 LEU A O 1
ATOM 631 N N . ASN A 1 84 ? -5.016 1.595 -17.450 1.00 95.75 84 ASN A N 1
ATOM 632 C CA . ASN A 1 84 ? -5.345 0.889 -18.686 1.00 95.75 84 ASN A CA 1
ATOM 633 C C . ASN A 1 84 ? -4.098 0.329 -19.402 1.00 95.75 84 ASN A C 1
ATOM 635 O O . ASN A 1 84 ? -3.892 0.553 -20.596 1.00 95.75 84 ASN A O 1
ATOM 639 N N . CYS A 1 85 ? -3.247 -0.369 -18.648 1.00 96.00 85 CYS A N 1
ATOM 640 C CA . CYS A 1 85 ? -2.061 -1.058 -19.153 1.00 96.00 85 CYS A CA 1
ATOM 641 C C . CYS A 1 85 ? -1.931 -2.461 -18.547 1.00 96.00 85 CYS A C 1
ATOM 643 O O . CYS A 1 85 ? -2.686 -2.827 -17.647 1.00 96.00 85 CYS A O 1
ATOM 645 N N . ASP A 1 86 ? -0.948 -3.230 -19.014 1.00 97.19 86 ASP A N 1
ATOM 646 C CA . ASP A 1 86 ? -0.648 -4.544 -18.445 1.00 97.19 86 ASP A CA 1
ATOM 647 C C . ASP A 1 86 ? 0.070 -4.420 -17.089 1.00 97.19 86 ASP A C 1
ATOM 649 O O . ASP A 1 86 ? 0.892 -3.508 -16.913 1.00 97.19 86 ASP A O 1
ATOM 653 N N . PRO A 1 87 ? -0.188 -5.339 -16.138 1.00 97.69 87 PRO A N 1
ATOM 654 C CA . PRO A 1 87 ? 0.584 -5.430 -14.903 1.00 97.69 87 PRO A CA 1
ATOM 655 C C . PRO A 1 87 ? 2.051 -5.761 -15.192 1.00 97.69 87 PRO A C 1
ATOM 657 O O . PRO A 1 87 ? 2.396 -6.315 -16.245 1.00 97.69 87 PRO A O 1
ATOM 660 N N . VAL A 1 88 ? 2.937 -5.418 -14.256 1.00 97.50 88 VAL A N 1
ATOM 661 C CA . VAL A 1 88 ? 4.357 -5.784 -14.324 1.00 97.50 88 VAL A CA 1
ATOM 662 C C . V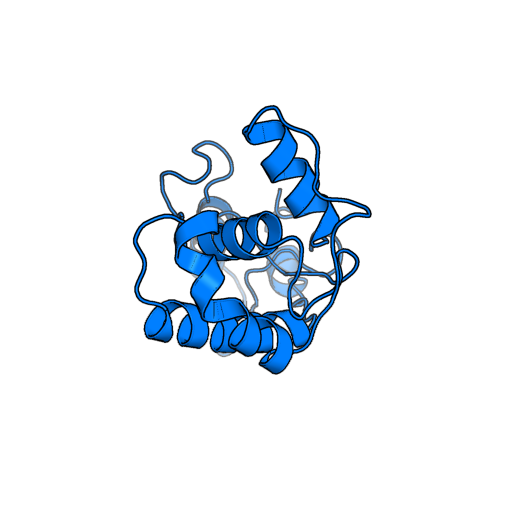AL A 1 88 ? 4.512 -7.305 -14.280 1.00 97.50 88 VAL A C 1
ATOM 664 O O . VAL A 1 88 ? 5.234 -7.858 -15.115 1.00 97.50 88 VAL A O 1
ATOM 667 N N . GLY A 1 89 ? 3.811 -7.966 -13.352 1.00 96.19 89 GLY A N 1
ATOM 668 C CA . GLY A 1 89 ? 3.759 -9.424 -13.230 1.00 96.19 89 GLY A CA 1
ATOM 669 C C . GLY A 1 89 ? 5.148 -10.064 -13.206 1.00 96.19 89 GLY A C 1
ATOM 670 O O . GLY A 1 89 ? 6.030 -9.622 -12.471 1.00 96.19 89 GLY A O 1
ATOM 671 N N . ASP A 1 90 ? 5.366 -11.058 -14.068 1.00 96.00 90 ASP A N 1
ATOM 672 C CA . ASP A 1 90 ? 6.609 -11.845 -14.144 1.00 96.00 90 ASP A CA 1
ATOM 673 C C . ASP A 1 90 ? 7.869 -11.024 -14.464 1.00 96.00 90 ASP A C 1
ATOM 675 O O . ASP A 1 90 ? 8.989 -11.501 -14.282 1.00 96.00 90 ASP A O 1
ATOM 679 N N . ARG A 1 91 ? 7.723 -9.778 -14.937 1.00 96.75 91 ARG A N 1
ATOM 680 C CA . ARG A 1 91 ? 8.867 -8.874 -15.142 1.00 96.75 91 ARG A CA 1
ATOM 681 C C . ARG A 1 91 ? 9.407 -8.316 -13.826 1.00 96.75 91 ARG A C 1
ATOM 683 O O . ARG A 1 91 ? 10.516 -7.780 -13.797 1.00 96.75 91 ARG A O 1
ATOM 690 N N . TYR A 1 92 ? 8.636 -8.414 -12.745 1.00 97.81 92 TYR A N 1
ATOM 691 C CA . TYR A 1 92 ? 9.010 -7.871 -11.454 1.00 97.81 92 TYR A CA 1
ATOM 692 C C . TYR A 1 92 ? 10.107 -8.711 -10.794 1.00 97.81 92 TYR A C 1
ATOM 694 O O . TYR A 1 92 ? 9.980 -9.923 -10.645 1.00 97.81 92 TYR A O 1
ATOM 702 N N . THR A 1 93 ? 11.172 -8.062 -10.322 1.00 97.38 93 THR A N 1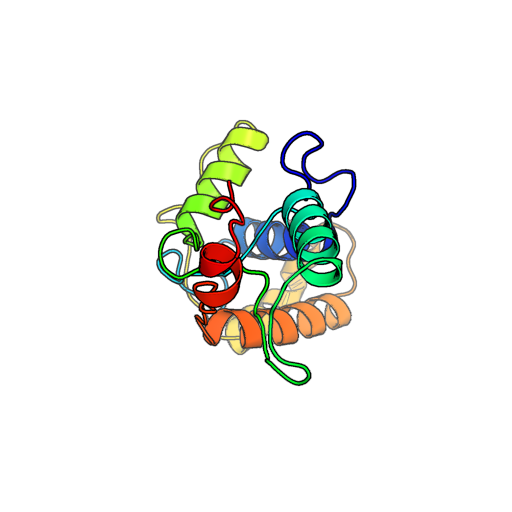
ATOM 703 C CA . THR A 1 93 ? 12.285 -8.748 -9.649 1.00 97.38 93 THR A CA 1
ATOM 704 C C . THR A 1 93 ? 12.519 -8.226 -8.230 1.00 97.38 93 THR A C 1
ATOM 706 O O . THR A 1 93 ? 12.717 -7.030 -8.016 1.00 97.38 93 THR A O 1
ATOM 709 N N . LYS A 1 94 ? 12.594 -9.125 -7.243 1.00 97.12 94 LYS A N 1
ATOM 710 C CA . LYS A 1 94 ? 13.058 -8.776 -5.891 1.00 97.12 94 LYS A CA 1
ATOM 711 C C . LYS A 1 94 ? 14.577 -8.563 -5.891 1.00 97.12 94 LYS A C 1
ATOM 713 O O . LYS A 1 94 ? 15.328 -9.448 -6.292 1.00 97.12 94 LYS A O 1
ATOM 718 N N . VAL A 1 95 ? 15.042 -7.404 -5.429 1.00 97.06 95 VAL A N 1
ATOM 719 C CA . VAL A 1 95 ? 16.458 -6.990 -5.441 1.00 97.06 95 VAL A CA 1
ATOM 720 C C . VAL A 1 95 ? 16.884 -6.348 -4.120 1.00 97.06 95 VAL A C 1
ATOM 722 O O . VAL A 1 95 ? 16.059 -5.858 -3.355 1.00 97.06 95 VAL A O 1
ATOM 725 N N . SER A 1 96 ? 18.190 -6.307 -3.847 1.00 96.75 96 SER A N 1
ATOM 726 C CA . SER A 1 96 ? 18.724 -5.579 -2.690 1.00 96.75 96 SER A CA 1
ATOM 727 C C . SER A 1 96 ? 18.755 -4.062 -2.924 1.00 96.75 96 SER A C 1
ATOM 729 O O . SER A 1 96 ? 18.690 -3.576 -4.057 1.00 96.75 96 SER A O 1
ATOM 731 N N . TYR A 1 97 ? 18.921 -3.297 -1.839 1.00 97.00 97 TYR A N 1
ATOM 732 C CA . TYR A 1 97 ? 19.126 -1.848 -1.919 1.00 97.00 97 TYR A CA 1
ATOM 733 C C . TYR A 1 97 ? 20.342 -1.476 -2.782 1.00 97.00 97 TYR A C 1
ATOM 735 O O . TYR A 1 97 ? 20.279 -0.512 -3.543 1.00 97.00 97 TYR A O 1
ATOM 743 N N . ASP A 1 98 ? 21.436 -2.236 -2.689 1.00 97.38 98 ASP A N 1
ATOM 744 C CA . ASP A 1 98 ? 22.675 -1.926 -3.409 1.00 97.38 98 ASP A CA 1
ATOM 745 C C . ASP A 1 98 ? 22.481 -1.999 -4.926 1.00 97.38 98 ASP A C 1
ATOM 747 O O . ASP A 1 98 ? 22.936 -1.112 -5.645 1.00 97.38 98 ASP A O 1
ATOM 751 N N . ILE A 1 99 ? 21.702 -2.974 -5.408 1.00 96.38 99 ILE A N 1
ATOM 752 C CA . ILE A 1 99 ? 21.332 -3.079 -6.827 1.00 96.38 99 ILE A CA 1
ATOM 753 C C . ILE A 1 99 ? 20.549 -1.841 -7.286 1.00 96.38 99 ILE A C 1
ATOM 755 O O . ILE A 1 99 ? 20.846 -1.278 -8.341 1.00 96.38 99 ILE A O 1
ATOM 759 N N . LEU A 1 100 ? 19.590 -1.366 -6.483 1.00 95.94 100 LEU A N 1
ATOM 760 C CA . LEU A 1 100 ? 18.837 -0.141 -6.785 1.00 95.94 100 LEU A CA 1
ATOM 761 C C . LEU A 1 100 ? 19.750 1.096 -6.788 1.00 95.94 100 LEU A C 1
ATOM 763 O O . LEU A 1 100 ? 19.629 1.959 -7.660 1.00 95.94 100 LEU A O 1
ATOM 767 N N . ALA A 1 101 ? 20.689 1.169 -5.842 1.00 96.50 101 ALA A N 1
ATOM 768 C CA . ALA A 1 101 ? 21.647 2.263 -5.718 1.00 96.50 101 ALA A CA 1
ATOM 769 C C . ALA A 1 101 ? 22.660 2.318 -6.870 1.00 96.50 101 ALA A C 1
ATOM 771 O O . ALA A 1 101 ? 23.084 3.415 -7.258 1.00 96.50 101 ALA A O 1
ATOM 772 N N . MET A 1 102 ? 23.024 1.164 -7.436 1.00 96.44 102 MET A N 1
ATOM 773 C CA . MET A 1 102 ? 23.866 1.068 -8.631 1.00 96.44 102 MET A CA 1
ATOM 774 C C . MET A 1 102 ? 23.158 1.628 -9.872 1.00 96.44 102 MET A C 1
ATOM 776 O O . MET A 1 102 ? 23.794 2.332 -10.650 1.00 96.44 102 MET A O 1
ATOM 780 N N . SER A 1 103 ? 21.842 1.422 -10.012 1.00 93.75 103 SER A N 1
ATOM 781 C CA . SER A 1 103 ? 21.040 1.939 -11.139 1.00 93.75 103 SER A CA 1
ATOM 782 C C . SER A 1 103 ? 20.493 3.363 -10.950 1.00 93.75 103 SER A C 1
ATOM 784 O O . SER A 1 103 ? 19.634 3.806 -11.706 1.00 93.75 103 SER A O 1
ATOM 786 N N . ARG A 1 104 ? 20.955 4.114 -9.941 1.00 94.38 104 ARG A N 1
ATOM 787 C CA . ARG A 1 104 ? 20.389 5.440 -9.603 1.00 94.38 104 ARG A CA 1
ATOM 788 C C . ARG A 1 104 ? 20.437 6.461 -10.744 1.00 94.38 104 ARG A C 1
ATOM 790 O O . ARG A 1 104 ? 19.622 7.376 -10.772 1.00 94.38 104 ARG A O 1
ATOM 797 N N . HIS A 1 105 ? 21.396 6.328 -11.659 1.00 93.69 105 HIS A N 1
ATOM 798 C CA . HIS A 1 105 ? 21.553 7.247 -12.785 1.00 93.69 105 HIS A CA 1
ATOM 799 C C . HIS A 1 105 ? 20.450 7.063 -13.839 1.00 93.69 105 HIS A C 1
ATOM 801 O O . HIS A 1 105 ? 20.097 8.025 -14.520 1.00 93.69 105 HIS A O 1
ATOM 807 N N . ASP A 1 106 ? 19.819 5.885 -13.887 1.00 93.62 106 ASP A N 1
ATOM 808 C CA . ASP A 1 106 ? 18.683 5.603 -14.771 1.00 93.62 106 ASP A CA 1
ATOM 809 C C . ASP A 1 106 ? 17.368 6.190 -14.246 1.00 93.62 106 ASP A C 1
ATOM 811 O O . ASP A 1 106 ? 16.390 6.291 -14.985 1.00 93.62 106 ASP A O 1
ATOM 815 N N . PHE A 1 107 ? 17.321 6.630 -12.983 1.00 95.00 107 PHE A N 1
ATOM 816 C CA . PHE A 1 107 ? 16.099 7.145 -12.361 1.00 95.00 107 PHE A CA 1
ATOM 817 C C . PHE A 1 107 ? 15.493 8.311 -13.136 1.00 95.00 107 PHE A C 1
ATOM 819 O O . PHE A 1 107 ? 14.274 8.404 -13.227 1.00 95.00 107 PHE A O 1
ATOM 826 N N . LYS A 1 108 ? 16.319 9.163 -13.748 1.00 94.81 108 LYS A N 1
ATOM 827 C CA . LYS A 1 108 ? 15.821 10.286 -14.552 1.00 94.81 108 LYS A CA 1
ATOM 828 C C . LYS A 1 108 ? 15.131 9.839 -15.838 1.00 94.81 108 LYS A C 1
ATOM 830 O O . LYS A 1 108 ? 14.202 10.504 -16.282 1.00 94.81 108 LYS A O 1
ATOM 835 N N . ASN A 1 109 ? 15.562 8.715 -16.406 1.00 95.31 109 ASN A N 1
ATOM 836 C CA . ASN A 1 109 ? 14.951 8.134 -17.599 1.00 95.31 109 ASN A CA 1
ATOM 837 C C . ASN A 1 109 ? 13.627 7.437 -17.261 1.00 95.31 109 ASN A C 1
ATOM 839 O O . ASN A 1 109 ? 12.721 7.412 -18.084 1.00 95.31 109 ASN A O 1
ATOM 843 N N . ILE A 1 110 ? 13.509 6.895 -16.044 1.00 94.31 110 ILE A N 1
ATOM 844 C CA . ILE A 1 110 ? 12.322 6.163 -15.586 1.00 94.31 110 ILE A CA 1
ATOM 845 C C . ILE A 1 110 ? 11.259 7.120 -15.028 1.00 94.31 110 ILE A C 1
ATOM 847 O O . ILE A 1 110 ? 10.090 7.028 -15.389 1.00 94.31 110 ILE A O 1
ATOM 851 N N . PHE A 1 111 ? 11.647 8.039 -14.141 1.00 92.50 111 PHE A N 1
ATOM 852 C CA . PHE A 1 111 ? 10.727 8.901 -13.388 1.00 92.50 111 PHE A CA 1
ATOM 853 C C . PHE A 1 111 ? 10.646 10.341 -13.911 1.00 92.50 111 PHE A C 1
ATOM 855 O O . PHE A 1 111 ? 9.817 11.114 -13.432 1.00 92.50 111 PHE A O 1
ATOM 862 N N . GLY A 1 112 ? 11.508 10.726 -14.855 1.00 93.81 112 GLY A N 1
ATOM 863 C CA . GLY A 1 112 ? 11.704 12.122 -15.242 1.00 93.81 112 GLY A CA 1
ATOM 864 C C . GLY A 1 112 ? 12.642 12.880 -14.287 1.00 93.81 112 GLY A C 1
ATOM 865 O O . GLY A 1 112 ? 13.348 12.271 -13.480 1.00 93.81 112 GLY A O 1
ATOM 866 N N . PRO A 1 113 ? 12.698 14.224 -14.365 1.00 93.81 113 PRO A N 1
ATOM 867 C CA . PRO A 1 113 ? 13.601 15.034 -13.549 1.00 93.81 113 PRO A CA 1
ATOM 868 C C . PRO A 1 113 ? 13.449 14.758 -12.045 1.00 93.81 113 PRO A C 1
ATOM 870 O O . PRO A 1 113 ? 12.428 15.070 -11.439 1.00 93.81 113 PRO A O 1
ATOM 873 N N . CYS A 1 114 ? 14.488 14.194 -11.425 1.00 93.19 114 CYS A N 1
ATOM 874 C CA . CYS A 1 114 ? 14.465 13.825 -10.012 1.00 93.19 114 CYS A CA 1
ATOM 875 C C . CYS A 1 114 ? 15.819 14.041 -9.322 1.00 93.19 114 CYS A C 1
ATOM 877 O O . CYS A 1 114 ? 16.882 14.012 -9.953 1.00 93.19 114 CYS A O 1
ATOM 879 N N . ASN A 1 115 ? 15.791 14.187 -7.995 1.00 94.81 115 ASN A N 1
ATOM 880 C CA . ASN A 1 115 ? 16.995 14.175 -7.168 1.00 94.81 115 ASN A CA 1
ATOM 881 C C . ASN A 1 115 ? 17.333 12.737 -6.749 1.00 94.81 115 ASN A C 1
ATOM 883 O O . ASN A 1 115 ? 16.701 12.177 -5.855 1.00 94.81 115 ASN A O 1
ATOM 887 N N . GLU A 1 116 ? 18.365 12.161 -7.365 1.00 94.88 116 GLU A N 1
ATOM 888 C CA . GLU A 1 116 ? 18.782 10.767 -7.152 1.00 94.88 116 GLU A CA 1
ATOM 889 C C . GLU A 1 116 ? 19.046 10.442 -5.672 1.00 94.88 116 GLU A C 1
ATOM 891 O O . GLU A 1 116 ? 18.672 9.375 -5.188 1.00 94.88 116 GLU A O 1
ATOM 896 N N . ARG A 1 117 ? 19.639 11.373 -4.910 1.00 94.81 117 ARG A N 1
ATOM 897 C CA . ARG A 1 117 ? 19.934 11.159 -3.483 1.00 94.81 117 ARG A CA 1
ATOM 898 C C . ARG A 1 117 ? 18.660 11.087 -2.646 1.00 94.81 117 ARG A C 1
ATOM 900 O O . ARG A 1 117 ? 18.587 10.273 -1.728 1.00 94.81 117 ARG A O 1
ATOM 907 N N . LEU A 1 118 ? 17.674 11.935 -2.939 1.00 93.94 118 LEU A N 1
ATOM 908 C CA . LEU A 1 118 ? 16.381 11.904 -2.249 1.00 93.94 118 LEU A CA 1
ATOM 909 C C . LEU A 1 118 ? 15.592 10.646 -2.613 1.00 93.94 118 LEU A C 1
ATOM 911 O O . LEU A 1 118 ? 15.061 9.995 -1.715 1.00 93.94 118 LEU A O 1
ATOM 915 N N . MET A 1 119 ? 15.605 10.254 -3.889 1.00 94.25 119 MET A N 1
ATOM 916 C CA . MET A 1 119 ? 15.000 9.000 -4.345 1.00 94.25 119 MET A CA 1
ATOM 917 C C . MET A 1 119 ? 15.591 7.799 -3.605 1.00 94.25 119 MET A C 1
ATOM 919 O O . MET A 1 119 ? 14.850 6.993 -3.055 1.00 94.25 119 MET A O 1
ATOM 923 N N . LEU A 1 120 ? 16.920 7.711 -3.492 1.00 95.69 120 LEU A N 1
ATOM 924 C CA . LEU A 1 120 ? 17.570 6.621 -2.760 1.00 95.69 120 LEU A CA 1
ATOM 925 C C . LEU A 1 120 ? 17.244 6.610 -1.265 1.00 95.69 120 LEU A C 1
ATOM 927 O O . LEU A 1 120 ? 17.049 5.537 -0.696 1.00 95.69 120 LEU A O 1
ATOM 931 N N . LYS A 1 121 ? 17.148 7.778 -0.618 1.00 95.06 121 LYS A N 1
ATOM 932 C CA . LYS A 1 121 ? 16.706 7.857 0.784 1.00 95.06 121 LYS A CA 1
ATOM 933 C C . LYS A 1 121 ? 15.289 7.313 0.953 1.00 95.06 121 LYS A C 1
ATOM 935 O O . LYS A 1 121 ? 15.041 6.555 1.887 1.00 95.06 121 LYS A O 1
ATOM 940 N N . ALA A 1 122 ? 14.389 7.6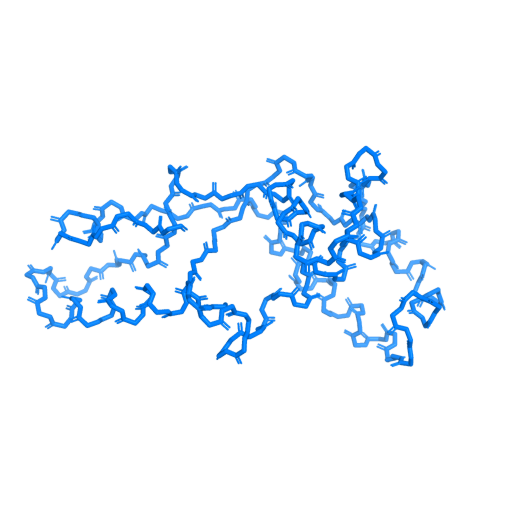69 0.041 1.00 92.62 122 ALA A N 1
ATOM 941 C CA . ALA A 1 122 ? 13.022 7.177 0.055 1.00 92.62 122 ALA A CA 1
ATOM 942 C C . ALA A 1 122 ? 12.961 5.664 -0.211 1.00 92.62 122 ALA A C 1
ATOM 944 O O . ALA A 1 122 ? 12.364 4.935 0.577 1.00 92.62 122 ALA A O 1
ATOM 945 N N . ILE A 1 123 ? 13.657 5.174 -1.243 1.00 94.94 123 ILE A N 1
ATOM 946 C CA . ILE A 1 123 ? 13.790 3.741 -1.547 1.00 94.94 123 ILE A CA 1
ATOM 947 C C . ILE A 1 123 ? 14.308 2.976 -0.332 1.00 94.94 123 ILE A C 1
ATOM 949 O O . ILE A 1 123 ? 13.761 1.934 0.003 1.00 94.94 123 ILE A O 1
ATOM 953 N N . ARG A 1 124 ? 15.329 3.492 0.362 1.00 95.44 124 ARG A N 1
ATOM 954 C CA . ARG A 1 124 ? 15.862 2.853 1.568 1.00 95.44 124 ARG A CA 1
ATOM 955 C C . ARG A 1 124 ? 14.806 2.743 2.666 1.00 95.44 124 ARG A C 1
ATOM 957 O O . ARG A 1 124 ? 14.650 1.669 3.237 1.00 95.44 124 ARG A O 1
ATOM 964 N N . LEU A 1 125 ? 14.109 3.841 2.963 1.00 93.88 125 LEU A N 1
ATOM 965 C CA . LEU A 1 125 ? 13.109 3.897 4.031 1.00 93.88 125 LEU A CA 1
ATOM 966 C C . LEU A 1 125 ? 11.941 2.941 3.757 1.00 93.88 125 LEU A C 1
ATOM 968 O O . LEU A 1 125 ? 11.620 2.094 4.587 1.00 93.88 125 LEU A O 1
ATOM 972 N N . TYR A 1 126 ? 11.335 3.049 2.575 1.00 92.31 126 TYR A N 1
ATOM 973 C CA . TYR A 1 126 ? 10.181 2.230 2.210 1.00 92.31 126 TYR A CA 1
ATOM 974 C C . TYR A 1 126 ? 10.564 0.792 1.867 1.00 92.31 126 TYR A C 1
ATOM 976 O O . TYR A 1 126 ? 9.796 -0.124 2.137 1.00 92.31 126 TYR A O 1
ATOM 984 N N . GLY A 1 127 ? 11.765 0.574 1.334 1.00 92.69 127 GLY A N 1
ATOM 985 C CA . GLY A 1 127 ? 12.326 -0.753 1.115 1.00 92.69 127 GLY A CA 1
ATOM 986 C C . GLY A 1 127 ? 12.505 -1.502 2.431 1.00 92.69 127 GLY A C 1
ATOM 987 O O . GLY A 1 127 ? 12.014 -2.620 2.561 1.00 92.69 127 GLY A O 1
ATOM 988 N N . ALA A 1 128 ? 13.102 -0.857 3.440 1.00 91.81 128 ALA A N 1
ATOM 989 C CA . ALA A 1 128 ? 13.205 -1.409 4.790 1.00 91.81 128 ALA A CA 1
ATOM 990 C C . ALA A 1 128 ? 11.833 -1.773 5.371 1.00 91.81 128 ALA A C 1
ATOM 992 O O . ALA A 1 128 ? 11.674 -2.875 5.886 1.00 91.81 128 ALA A O 1
ATOM 993 N N . PHE A 1 129 ? 10.837 -0.894 5.225 1.00 89.06 129 PHE A N 1
ATOM 994 C CA . PHE A 1 129 ? 9.473 -1.172 5.676 1.00 89.06 129 PHE A CA 1
ATOM 995 C C . PHE A 1 129 ? 8.833 -2.352 4.926 1.00 89.06 129 PHE A C 1
ATOM 997 O O . PHE A 1 129 ? 8.274 -3.245 5.553 1.00 89.06 129 PHE A O 1
ATOM 1004 N N . SER A 1 130 ? 8.961 -2.402 3.596 1.00 89.62 130 SER A N 1
ATOM 1005 C CA . SER A 1 130 ? 8.372 -3.466 2.770 1.00 89.62 130 SER A CA 1
ATOM 1006 C C . SER A 1 130 ? 8.916 -4.858 3.102 1.00 89.62 130 SER A C 1
ATOM 1008 O O . SER A 1 130 ? 8.180 -5.836 3.035 1.00 89.62 130 SER A O 1
ATOM 1010 N N . MET A 1 131 ? 10.183 -4.950 3.522 1.00 90.50 131 MET A N 1
ATOM 1011 C CA . MET A 1 131 ? 10.801 -6.216 3.923 1.00 90.50 131 MET A CA 1
ATOM 1012 C C . MET A 1 131 ? 10.264 -6.764 5.247 1.00 90.50 131 MET A C 1
ATOM 1014 O O . MET A 1 131 ? 10.466 -7.943 5.525 1.00 90.50 131 MET A O 1
ATOM 1018 N N . LEU A 1 132 ? 9.604 -5.939 6.068 1.00 87.31 132 LEU A N 1
ATOM 1019 C CA . LEU A 1 132 ? 9.018 -6.407 7.322 1.00 87.31 132 LEU A CA 1
ATOM 1020 C C . LEU A 1 132 ? 7.859 -7.378 7.066 1.00 87.31 132 LEU A C 1
ATOM 1022 O O . LEU A 1 132 ? 7.633 -8.252 7.897 1.00 87.31 132 LEU A O 1
ATOM 1026 N N . ASN A 1 133 ? 7.151 -7.239 5.934 1.00 85.62 133 ASN A N 1
ATOM 1027 C CA . ASN A 1 133 ? 5.996 -8.072 5.572 1.00 85.62 133 ASN A CA 1
ATOM 1028 C C . ASN A 1 133 ? 4.984 -8.205 6.735 1.00 85.62 133 ASN A C 1
ATOM 1030 O O . ASN A 1 133 ? 4.440 -9.275 7.011 1.00 85.62 133 ASN A O 1
ATOM 1034 N N . VAL A 1 134 ? 4.802 -7.113 7.487 1.00 84.56 134 VAL A N 1
ATOM 1035 C CA . VAL A 1 134 ? 3.965 -7.086 8.690 1.00 84.56 134 VAL A CA 1
ATOM 1036 C C . VAL A 1 134 ? 2.534 -6.747 8.301 1.00 84.56 134 VAL A C 1
ATOM 1038 O O . VAL A 1 134 ? 2.277 -5.748 7.632 1.00 84.56 134 VAL A O 1
ATOM 1041 N N . CYS A 1 135 ? 1.606 -7.563 8.790 1.00 89.81 135 CYS A N 1
ATOM 1042 C CA . CYS A 1 135 ? 0.180 -7.261 8.840 1.00 89.81 135 CYS A CA 1
ATOM 1043 C C . CYS A 1 135 ? -0.213 -7.105 10.310 1.00 89.81 135 CYS A C 1
ATOM 1045 O O . CYS A 1 135 ? 0.217 -7.904 11.148 1.00 89.81 135 CYS A O 1
ATOM 1047 N N . PHE A 1 136 ? -1.021 -6.101 10.636 1.00 92.88 136 PHE A N 1
ATOM 1048 C CA . PHE A 1 136 ? -1.496 -5.913 12.004 1.00 92.88 136 PHE A CA 1
ATOM 1049 C C . PHE A 1 136 ? -2.803 -6.686 12.220 1.00 92.88 136 PHE A C 1
ATOM 1051 O O . PHE A 1 136 ? -3.562 -6.912 11.281 1.00 92.88 136 PHE A O 1
ATOM 1058 N N . SER A 1 137 ? -3.069 -7.128 13.454 1.00 94.06 137 SER A N 1
ATOM 1059 C CA . SER A 1 137 ? -4.398 -7.649 13.811 1.00 94.06 137 SER A CA 1
ATOM 1060 C C . SER A 1 137 ? -5.342 -6.479 14.072 1.00 94.06 137 SER A C 1
ATOM 1062 O O . SER A 1 137 ? -5.017 -5.588 14.864 1.00 94.06 137 SER A O 1
ATOM 1064 N N . ASN A 1 138 ? -6.513 -6.526 13.438 1.00 95.75 138 ASN A N 1
ATOM 1065 C CA . ASN A 1 138 ? -7.620 -5.597 13.637 1.00 95.75 138 ASN A CA 1
ATOM 1066 C C . ASN A 1 138 ? -8.780 -6.230 14.433 1.00 95.75 138 ASN A C 1
ATOM 1068 O O . ASN A 1 138 ? -9.861 -5.651 14.487 1.00 95.75 138 ASN A O 1
ATOM 1072 N N . ASP A 1 139 ? -8.561 -7.371 15.100 1.00 95.56 139 ASP A N 1
ATOM 1073 C CA . ASP A 1 139 ? -9.623 -8.140 15.772 1.00 95.56 139 ASP A CA 1
ATOM 1074 C C . ASP A 1 139 ? -10.385 -7.306 16.808 1.00 95.56 139 ASP A C 1
ATOM 1076 O O . ASP A 1 139 ? -11.607 -7.375 16.896 1.00 95.56 139 ASP A O 1
ATOM 1080 N N . LYS A 1 140 ? -9.674 -6.456 17.559 1.00 95.38 140 LYS A N 1
ATOM 1081 C CA . LYS A 1 140 ? -10.294 -5.543 18.529 1.00 95.38 140 LYS A CA 1
ATOM 1082 C C . LYS A 1 140 ? -11.211 -4.528 17.858 1.00 95.38 140 LYS A C 1
ATOM 1084 O O . LYS A 1 140 ? -12.319 -4.306 18.333 1.00 95.38 140 LYS A O 1
ATOM 1089 N N . LEU A 1 141 ? -10.765 -3.948 16.747 1.00 95.69 141 LEU A N 1
ATOM 1090 C CA . LEU A 1 141 ? -11.548 -2.978 15.988 1.00 95.69 141 LEU A CA 1
ATOM 1091 C C . LEU A 1 141 ? -12.809 -3.641 15.408 1.00 95.69 141 LEU A C 1
ATOM 1093 O O . LEU A 1 141 ? -13.898 -3.085 15.502 1.00 95.69 141 LEU A O 1
ATOM 1097 N N . LEU A 1 142 ? -12.684 -4.865 14.890 1.00 95.50 142 LEU A N 1
ATOM 1098 C CA . LEU A 1 142 ? -13.829 -5.642 14.409 1.00 95.50 142 LEU A CA 1
ATOM 1099 C C . LEU A 1 142 ? -14.779 -6.041 15.551 1.00 95.50 142 LEU A C 1
ATOM 1101 O O . LEU A 1 142 ? -15.995 -6.011 15.378 1.00 95.50 142 LEU A O 1
ATOM 1105 N N . SER A 1 143 ? -14.251 -6.370 16.736 1.00 94.44 143 SER A N 1
ATOM 1106 C CA . SER A 1 143 ? -15.059 -6.782 17.894 1.00 94.44 143 SER A CA 1
ATOM 1107 C C . SER A 1 143 ? -15.985 -5.690 18.431 1.00 94.44 143 SER A C 1
ATOM 1109 O O . SER A 1 143 ? -17.012 -6.011 19.023 1.00 94.44 143 SER A O 1
ATOM 1111 N N . ILE A 1 144 ? -15.659 -4.416 18.187 1.00 94.19 144 ILE A N 1
ATOM 1112 C CA . ILE A 1 144 ? -16.507 -3.275 18.559 1.00 94.19 144 ILE A CA 1
ATOM 1113 C C . ILE A 1 144 ? -17.480 -2.862 17.444 1.00 94.19 144 ILE A C 1
ATOM 1115 O O . ILE A 1 144 ? -18.168 -1.855 17.573 1.00 94.19 144 ILE A O 1
ATOM 1119 N N . GLY A 1 145 ? -17.569 -3.651 16.367 1.00 95.19 145 GLY A N 1
ATOM 1120 C CA . GLY A 1 145 ? -18.563 -3.483 15.307 1.00 95.19 145 GLY A CA 1
ATOM 1121 C C . GLY A 1 145 ? -18.069 -2.766 14.051 1.00 95.19 145 GLY A C 1
ATOM 1122 O O . GLY A 1 145 ? -18.885 -2.495 13.169 1.00 95.19 145 GLY A O 1
ATOM 1123 N N . MET A 1 146 ? -16.768 -2.479 13.923 1.00 96.19 146 MET A N 1
ATOM 1124 C CA . MET A 1 146 ? -16.227 -1.926 12.678 1.00 96.19 146 MET A CA 1
ATOM 1125 C C . MET A 1 146 ? -16.403 -2.941 11.537 1.00 96.19 146 MET A C 1
ATOM 1127 O O . MET A 1 146 ? -16.057 -4.115 11.713 1.00 96.19 146 MET A O 1
ATOM 1131 N N . PRO A 1 147 ? -16.916 -2.537 10.359 1.00 95.38 147 PRO A N 1
ATOM 1132 C CA . PRO A 1 147 ? -16.951 -3.418 9.199 1.00 95.38 147 PRO A CA 1
ATOM 1133 C C . PRO A 1 147 ? -15.536 -3.803 8.762 1.00 95.38 147 PRO A C 1
ATOM 1135 O O . PRO A 1 147 ? -14.559 -3.134 9.090 1.00 95.38 147 PRO A O 1
ATOM 1138 N N . LYS A 1 148 ? -15.419 -4.869 7.965 1.00 94.38 148 LYS A N 1
ATOM 1139 C CA . LYS A 1 148 ? -14.140 -5.189 7.328 1.00 94.38 148 LYS A CA 1
ATOM 1140 C C . LYS A 1 148 ? -13.746 -4.071 6.348 1.00 94.38 148 LYS A C 1
ATOM 1142 O O . LYS A 1 148 ? -14.627 -3.505 5.696 1.00 94.38 148 LYS A O 1
ATOM 1147 N N . PRO A 1 149 ? -12.448 -3.759 6.235 1.00 92.25 149 PRO A N 1
ATOM 1148 C CA . PRO A 1 149 ? -11.965 -2.778 5.276 1.00 92.25 149 PRO A CA 1
ATOM 1149 C C . PRO A 1 149 ? -12.211 -3.250 3.836 1.00 92.25 149 PRO A C 1
ATOM 1151 O O . PRO A 1 149 ? -12.177 -4.458 3.587 1.00 92.25 149 PRO A O 1
ATOM 1154 N N . PRO A 1 150 ? -12.497 -2.311 2.915 1.00 87.00 150 PRO A N 1
ATOM 1155 C CA . PRO A 1 150 ? -12.844 -2.614 1.529 1.00 87.00 150 PRO A CA 1
ATOM 1156 C C . PRO A 1 150 ? -11.630 -2.957 0.658 1.00 87.00 150 PRO A C 1
ATOM 1158 O O . PRO A 1 150 ? -10.497 -2.556 1.015 1.00 87.00 150 PRO A O 1
#

pLDDT: mean 93.2, std 3.79, range [75.69, 97.81]

Secondary structure (DSSP, 8-state):
-BTTTBTTT--TTHHHHHHHHHHTEESS-TT-EE----HHHHHHHHHHHHH--PPTT-----S-HHHHPEEHHHHHHHHHHHHTS---GGG-EE--HHHHHHTGGGHHHHHSS--HHHHHHHHHHHHHHHTT------HHHHHTTPPPP-